Protein AF-A0A7L2SQK2-F1 (afdb_monomer_lite)

InterPro domains:
  IPR001496 SOCS box domain [PF07525] (54-95)
  IPR001496 SOCS box domain [PS50225] (53-100)
  IPR001496 SOCS box domain [SM00253] (49-98)
  IPR001496 SOCS box domain [SM00969] (55-97)
  IPR036036 SOCS box-like domain superfamily [SSF158235] (50-100)

Sequence (111 aa):
QFCEVITLSWLKHVSGKVVRIMLDYVDHVKICWKLEAVLKEQELWPDIHFILTNPRSLKHLCRLKIRACMGRLRLRCPVFMTFLPLPNCLKDYILYKEYDLYGQENFTGIY

Organism: NCBI:txid98133

pLDDT: mean 88.78, std 13.7, range [40.66, 97.81]

Secondary structure (DSSP, 8-state):
-HHHHHTSHHHHHHHHHHHHHHGGG-SS-PPPHHHHHHHHTSTTHHHHHHHHHSPPPHHHHHHHHHHHHHHHHHHH-HHHHHTS-S-HHHHHHHHTGGG-SSSGGG-----

Structure (mmCIF, N/CA/C/O backbone):
data_AF-A0A7L2SQK2-F1
#
_entry.id   AF-A0A7L2SQK2-F1
#
loop_
_atom_site.group_PDB
_atom_site.id
_atom_site.type_symbol
_atom_site.label_atom_id
_atom_site.label_alt_id
_atom_site.label_comp_id
_atom_site.label_asym_id
_atom_site.label_entity_id
_atom_site.label_seq_id
_atom_site.pdbx_PDB_ins_code
_atom_site.Cartn_x
_atom_site.Cartn_y
_atom_site.Cartn_z
_atom_site.occupancy
_atom_site.B_iso_or_equiv
_atom_site.auth_seq_id
_atom_site.auth_comp_id
_atom_site.auth_asym_id
_atom_site.auth_atom_id
_atom_site.pdbx_PDB_model_num
ATOM 1 N N . GLN A 1 1 ? -4.545 -14.046 10.758 1.00 85.69 1 GLN A N 1
ATOM 2 C CA . GLN A 1 1 ? -3.080 -13.986 10.946 1.00 85.69 1 GLN A CA 1
ATOM 3 C C . GLN A 1 1 ? -2.530 -12.578 11.206 1.00 85.69 1 GLN A C 1
ATOM 5 O O . GLN A 1 1 ? -2.229 -12.296 12.354 1.00 85.69 1 GLN A O 1
ATOM 10 N N . PHE A 1 2 ? -2.407 -11.660 10.227 1.00 91.50 2 PHE A N 1
ATOM 11 C CA . PHE A 1 2 ? -1.772 -10.342 10.487 1.00 91.50 2 PHE A CA 1
ATOM 12 C C . PHE A 1 2 ? -2.464 -9.540 11.601 1.00 91.50 2 PHE A C 1
ATOM 14 O O . PHE A 1 2 ? -1.816 -9.113 12.553 1.00 91.50 2 PHE A O 1
ATOM 21 N N . CYS A 1 3 ? -3.792 -9.390 11.511 1.00 94.25 3 CYS A N 1
ATOM 22 C CA . CYS A 1 3 ? -4.573 -8.665 12.513 1.00 94.25 3 CYS A CA 1
ATOM 23 C C . CYS A 1 3 ? -4.391 -9.242 13.924 1.00 94.25 3 CYS A C 1
ATOM 25 O O . CYS A 1 3 ? -4.315 -8.478 14.877 1.00 94.25 3 CYS A O 1
ATOM 27 N N . GLU A 1 4 ? -4.307 -10.563 14.080 1.00 94.06 4 GLU A N 1
ATOM 28 C CA . GLU A 1 4 ? -4.154 -11.189 15.400 1.00 94.06 4 GLU A CA 1
ATOM 29 C C . GLU A 1 4 ? -2.837 -10.801 16.061 1.00 94.06 4 GLU A C 1
ATOM 31 O O . GLU A 1 4 ? -2.832 -10.553 17.258 1.00 94.06 4 GLU A O 1
ATOM 36 N N . VAL A 1 5 ? -1.764 -10.691 15.276 1.00 95.12 5 VAL A N 1
ATOM 37 C CA . VAL A 1 5 ? -0.427 -10.343 15.766 1.00 95.12 5 VAL A CA 1
ATOM 38 C C . VAL A 1 5 ? -0.309 -8.847 16.044 1.00 95.12 5 VAL A C 1
ATOM 40 O O . VAL A 1 5 ? 0.062 -8.456 17.144 1.00 95.12 5 VAL A O 1
ATOM 43 N N . ILE A 1 6 ? -0.661 -7.986 15.084 1.00 95.69 6 ILE A N 1
ATOM 44 C CA . ILE A 1 6 ? -0.431 -6.536 15.219 1.00 95.69 6 ILE A CA 1
ATOM 45 C C . ILE A 1 6 ? -1.307 -5.888 16.307 1.00 95.69 6 ILE A C 1
ATOM 47 O O . ILE A 1 6 ? -1.000 -4.802 16.789 1.00 95.69 6 ILE A O 1
ATOM 51 N N . THR A 1 7 ? -2.399 -6.555 16.698 1.00 95.38 7 THR A N 1
ATOM 52 C CA . THR A 1 7 ? -3.313 -6.094 17.756 1.00 95.38 7 THR A CA 1
ATOM 53 C C . THR A 1 7 ? -2.947 -6.608 19.150 1.00 95.38 7 THR A C 1
ATOM 55 O O . THR A 1 7 ? -3.630 -6.262 20.113 1.00 95.38 7 THR A O 1
ATOM 58 N N . LEU A 1 8 ? -1.881 -7.409 19.289 1.00 95.94 8 LEU A N 1
ATOM 59 C CA . LEU A 1 8 ? -1.369 -7.812 20.601 1.00 95.94 8 LEU A CA 1
ATOM 60 C C . LEU A 1 8 ? -0.934 -6.577 21.398 1.00 95.94 8 LEU A C 1
ATOM 62 O O . LEU A 1 8 ? -0.381 -5.635 20.836 1.00 95.94 8 LEU A O 1
ATOM 66 N N . SER A 1 9 ? -1.144 -6.588 22.715 1.00 93.94 9 SER A N 1
ATOM 67 C CA . SER A 1 9 ? -0.892 -5.439 23.603 1.00 93.94 9 SER A CA 1
ATOM 68 C C . SER A 1 9 ? 0.516 -4.852 23.456 1.00 93.94 9 SER A C 1
ATOM 70 O O . SER A 1 9 ? 0.680 -3.638 23.363 1.00 93.94 9 SER A O 1
ATOM 72 N N . TRP A 1 10 ? 1.523 -5.715 23.349 1.00 94.56 10 TRP A N 1
ATOM 73 C CA . TRP A 1 10 ? 2.927 -5.336 23.193 1.00 94.56 10 TRP A CA 1
ATOM 74 C C . TRP A 1 10 ? 3.288 -4.834 21.785 1.00 94.56 10 TRP A C 1
ATOM 76 O O . TRP A 1 10 ? 4.344 -4.239 21.622 1.00 94.56 10 TRP A O 1
ATOM 86 N N . LEU A 1 11 ? 2.418 -5.002 20.782 1.00 95.81 11 LEU A N 1
ATOM 87 C CA . LEU A 1 11 ? 2.572 -4.435 19.431 1.00 95.81 11 LEU A CA 1
ATOM 88 C C . LEU A 1 11 ? 1.581 -3.304 19.134 1.00 95.81 11 LEU A C 1
ATOM 90 O O . LEU A 1 11 ? 1.756 -2.563 18.166 1.00 95.81 11 LEU 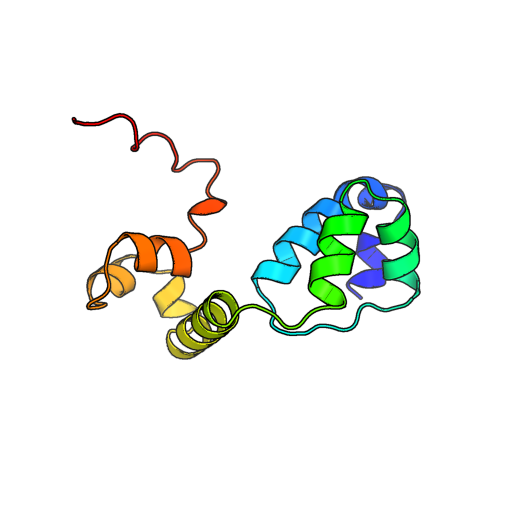A O 1
ATOM 94 N N . LYS A 1 12 ? 0.565 -3.122 19.980 1.00 93.56 12 LYS A N 1
ATOM 95 C CA . LYS A 1 12 ? -0.509 -2.145 19.780 1.00 93.56 12 LYS A CA 1
ATOM 96 C C . LYS A 1 12 ? 0.036 -0.741 19.512 1.00 93.56 12 LYS A C 1
ATOM 98 O O . LYS A 1 12 ? -0.434 -0.076 18.597 1.00 93.56 12 LYS A O 1
ATOM 103 N N . HIS A 1 13 ? 1.071 -0.334 20.244 1.00 93.31 13 HIS A N 1
ATOM 104 C CA . HIS A 1 13 ? 1.697 0.988 20.145 1.00 93.31 13 HIS A CA 1
ATOM 105 C C . HIS A 1 13 ? 2.431 1.259 18.816 1.00 93.31 13 HIS A C 1
ATOM 107 O O . HIS A 1 13 ? 2.644 2.416 18.463 1.00 93.31 13 HIS A O 1
ATOM 113 N N . VAL A 1 14 ? 2.820 0.221 18.060 1.00 95.44 14 VAL A N 1
ATOM 114 C CA . VAL A 1 14 ? 3.428 0.381 16.722 1.00 95.44 14 VAL A CA 1
ATOM 115 C C . VAL A 1 14 ? 2.427 0.188 15.587 1.00 95.44 14 VAL A C 1
ATOM 117 O O . VAL A 1 14 ? 2.744 0.489 14.434 1.00 95.44 14 VAL A O 1
ATOM 120 N N . SER A 1 15 ? 1.221 -0.296 15.893 1.00 95.94 15 SER A N 1
ATOM 121 C CA . SER A 1 15 ? 0.221 -0.686 14.896 1.00 95.94 15 SER A CA 1
ATOM 122 C C . SER A 1 15 ? -0.111 0.442 13.916 1.00 95.94 15 SER A C 1
ATOM 124 O O . SER A 1 15 ? -0.127 0.201 12.709 1.00 95.94 15 SER A O 1
ATOM 126 N N . GLY A 1 16 ? -0.274 1.678 14.404 1.00 96.56 16 GLY A N 1
ATOM 127 C CA . GLY A 1 16 ? -0.543 2.844 13.561 1.00 96.56 16 GLY A CA 1
ATOM 128 C C . GLY A 1 16 ? 0.562 3.083 12.531 1.00 96.56 16 GLY A C 1
ATOM 129 O O . GLY A 1 16 ? 0.290 3.151 11.333 1.00 96.56 16 GLY A O 1
ATOM 130 N N . LYS A 1 17 ? 1.825 3.128 12.975 1.00 95.44 17 LYS A N 1
ATOM 131 C CA . LYS A 1 17 ? 2.985 3.356 12.093 1.00 95.44 17 LYS A CA 1
ATOM 132 C C . LYS A 1 17 ? 3.136 2.239 11.061 1.00 95.44 17 LYS A C 1
ATOM 134 O O . LYS A 1 17 ? 3.297 2.514 9.875 1.00 95.44 17 LYS A O 1
ATOM 139 N N . VAL A 1 18 ? 3.032 0.982 11.496 1.00 95.31 18 VAL A N 1
ATOM 140 C CA . VAL A 1 18 ? 3.158 -0.184 10.608 1.00 95.31 18 VAL A CA 1
ATOM 141 C C . VAL A 1 18 ? 2.064 -0.180 9.543 1.00 95.31 18 VAL A C 1
ATOM 143 O O . VAL A 1 18 ? 2.368 -0.309 8.359 1.00 95.31 18 VAL A O 1
ATOM 146 N N . VAL A 1 19 ? 0.800 0.007 9.936 1.00 96.06 19 VAL A N 1
ATOM 147 C CA . VAL A 1 19 ? -0.320 0.024 8.986 1.00 96.06 19 VAL A CA 1
ATOM 148 C C . VAL A 1 19 ? -0.205 1.205 8.029 1.00 96.06 19 VAL A C 1
ATOM 150 O O . VAL A 1 19 ? -0.383 1.020 6.827 1.00 96.06 19 VAL A O 1
ATOM 153 N N . ARG A 1 20 ? 0.157 2.397 8.517 1.00 95.38 20 ARG A N 1
ATOM 154 C CA . ARG A 1 20 ? 0.354 3.576 7.666 1.00 95.38 20 ARG A CA 1
ATOM 155 C C . ARG A 1 20 ? 1.381 3.324 6.563 1.00 95.38 20 ARG A C 1
ATOM 157 O O . ARG A 1 20 ? 1.122 3.708 5.425 1.00 95.38 20 ARG A O 1
ATOM 164 N N . ILE A 1 21 ? 2.498 2.670 6.885 1.00 93.62 21 ILE A N 1
ATOM 165 C CA . ILE A 1 21 ? 3.527 2.292 5.907 1.00 93.62 21 ILE A CA 1
ATOM 166 C C . ILE A 1 21 ? 2.994 1.211 4.963 1.00 93.62 21 ILE A C 1
ATOM 168 O O . ILE A 1 21 ? 3.150 1.325 3.751 1.00 93.62 21 ILE A O 1
ATOM 172 N N . MET A 1 22 ? 2.331 0.172 5.485 1.00 93.88 22 MET A N 1
ATOM 173 C CA . MET A 1 22 ? 1.764 -0.903 4.660 1.00 93.88 22 MET A CA 1
ATOM 174 C C . MET A 1 22 ? 0.779 -0.382 3.610 1.00 93.88 22 MET A C 1
ATOM 176 O O . MET A 1 22 ? 0.771 -0.890 2.488 1.00 93.88 22 MET A O 1
ATOM 180 N N . LEU A 1 23 ? -0.003 0.649 3.944 1.00 95.25 23 LEU A N 1
ATOM 181 C CA . LEU A 1 23 ? -0.935 1.296 3.020 1.00 95.25 23 LEU A CA 1
ATOM 182 C C . LEU A 1 23 ? -0.250 1.914 1.791 1.00 95.25 23 LEU A C 1
ATOM 184 O O . LEU A 1 23 ? -0.879 2.035 0.742 1.00 95.25 23 LEU A O 1
ATOM 188 N N . ASP A 1 24 ? 1.045 2.230 1.857 1.00 93.75 24 ASP A N 1
ATOM 189 C CA . ASP A 1 24 ? 1.779 2.725 0.692 1.00 93.75 24 ASP A CA 1
ATOM 190 C C . ASP A 1 24 ? 2.168 1.612 -0.296 1.00 93.75 24 ASP A C 1
ATOM 192 O O . ASP A 1 24 ? 2.574 1.911 -1.420 1.00 93.75 24 ASP A O 1
ATOM 196 N N . TYR A 1 25 ? 2.014 0.337 0.071 1.00 93.44 25 TYR A N 1
ATOM 197 C CA . TYR A 1 25 ? 2.355 -0.826 -0.764 1.00 93.44 25 TYR A CA 1
ATOM 198 C C . TYR A 1 25 ? 1.137 -1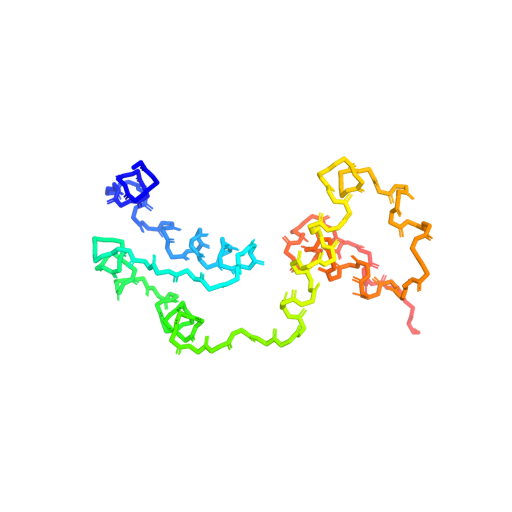.565 -1.326 1.00 93.44 25 TYR A C 1
ATOM 200 O O . TYR A 1 25 ? 1.296 -2.556 -2.041 1.00 93.44 25 TYR A O 1
ATOM 208 N N . VAL A 1 26 ? -0.068 -1.098 -1.013 1.00 93.38 26 VAL A N 1
ATOM 209 C CA . VAL A 1 26 ? -1.334 -1.706 -1.430 1.00 93.38 26 VAL A CA 1
ATOM 210 C C . VAL A 1 26 ? -2.222 -0.664 -2.096 1.00 93.38 26 VAL A C 1
ATOM 212 O O . VAL A 1 26 ? -2.021 0.537 -1.921 1.00 93.38 26 VAL A O 1
ATOM 215 N N . ASP A 1 27 ? -3.171 -1.125 -2.905 1.00 90.81 27 ASP A N 1
ATOM 216 C CA . ASP A 1 27 ? -4.155 -0.258 -3.552 1.00 90.81 27 ASP A CA 1
ATOM 217 C C . ASP A 1 27 ? -5.265 0.126 -2.554 1.00 90.81 27 ASP A C 1
ATOM 219 O O . ASP A 1 27 ? -5.020 0.883 -1.614 1.00 90.81 27 ASP A O 1
ATOM 223 N N . HIS A 1 28 ? -6.465 -0.434 -2.704 1.00 90.06 28 HIS A N 1
ATOM 224 C CA . HIS A 1 28 ? -7.555 -0.279 -1.757 1.00 90.06 28 HIS A CA 1
ATOM 225 C C . HIS A 1 28 ? -7.667 -1.537 -0.894 1.00 90.06 28 HIS A C 1
ATOM 227 O O . HIS A 1 28 ? -7.726 -2.657 -1.405 1.00 90.06 28 HIS A O 1
ATOM 233 N N . VAL A 1 29 ? -7.700 -1.358 0.427 1.00 90.75 29 VAL A N 1
ATOM 234 C CA . VAL A 1 29 ? -7.793 -2.458 1.392 1.00 90.75 29 VAL A CA 1
ATOM 235 C C . VAL A 1 29 ? -8.889 -2.157 2.397 1.00 90.75 29 VAL A C 1
ATOM 237 O O . VAL A 1 29 ? -8.961 -1.062 2.946 1.00 90.75 29 VAL A O 1
ATOM 240 N N . LYS A 1 30 ? -9.712 -3.167 2.681 1.00 90.19 30 LYS A N 1
ATOM 241 C CA . LYS A 1 30 ? -10.651 -3.135 3.801 1.00 90.19 30 LYS A CA 1
ATOM 242 C C . LYS A 1 30 ? -9.959 -3.676 5.044 1.00 90.19 30 LYS A C 1
ATOM 244 O O . LYS A 1 30 ? -9.452 -4.798 5.037 1.00 90.19 30 LYS A O 1
ATOM 249 N N . ILE A 1 31 ? -9.940 -2.880 6.104 1.00 93.38 31 ILE A N 1
ATOM 250 C CA . ILE A 1 31 ? -9.442 -3.306 7.410 1.00 93.38 31 ILE A CA 1
ATOM 251 C C . ILE A 1 31 ? -10.579 -4.001 8.168 1.00 93.38 31 ILE A C 1
ATOM 253 O O . ILE A 1 31 ? -11.738 -3.611 8.058 1.00 93.38 31 ILE A O 1
ATOM 257 N N . CYS A 1 32 ? -10.269 -5.064 8.912 1.00 95.12 32 CYS A N 1
ATOM 258 C CA . CYS A 1 32 ? -11.264 -5.716 9.758 1.00 95.12 32 CYS A CA 1
ATOM 259 C C . CYS A 1 32 ? -11.541 -4.894 11.025 1.00 95.12 32 CYS A C 1
ATOM 261 O O . CYS A 1 32 ? -10.658 -4.207 11.540 1.00 95.12 32 CYS A O 1
ATOM 263 N N . TRP A 1 33 ? -12.742 -5.043 11.584 1.00 94.75 33 TRP A N 1
ATOM 264 C CA . TRP A 1 33 ? -13.205 -4.273 12.745 1.00 94.75 33 TRP A CA 1
ATOM 265 C C . TRP A 1 33 ? -12.241 -4.315 13.946 1.00 94.75 33 TRP A C 1
ATOM 267 O O . TRP A 1 33 ? -12.062 -3.314 14.634 1.00 94.75 33 TRP A O 1
ATOM 277 N N . LYS A 1 34 ? -11.577 -5.458 14.184 1.00 95.38 34 LYS A N 1
ATOM 278 C CA . LYS A 1 34 ? -10.632 -5.633 15.297 1.00 95.38 34 LYS A CA 1
ATOM 279 C C . LYS A 1 34 ? -9.402 -4.738 15.144 1.00 95.38 34 LYS A C 1
ATOM 281 O O . LYS A 1 34 ? -8.967 -4.117 16.109 1.00 95.38 34 LYS A O 1
ATOM 286 N N . LEU A 1 35 ? -8.834 -4.680 13.939 1.00 96.06 35 LEU A N 1
ATOM 287 C CA . LEU A 1 35 ? -7.695 -3.809 13.656 1.00 96.06 35 LEU A CA 1
ATOM 288 C C . LEU A 1 35 ? -8.136 -2.344 13.613 1.00 96.06 35 LEU A C 1
ATOM 290 O O . LEU A 1 35 ? -7.435 -1.490 14.139 1.00 96.06 35 LEU A O 1
ATOM 294 N N . GLU A 1 36 ? -9.316 -2.056 13.067 1.00 96.38 36 GLU A N 1
ATOM 295 C CA . GLU A 1 36 ? -9.878 -0.704 13.065 1.00 96.38 36 GLU A CA 1
ATOM 296 C C . GLU A 1 36 ? -10.041 -0.140 14.485 1.00 96.38 36 GLU A C 1
ATOM 298 O O . GLU A 1 36 ? -9.647 0.995 14.740 1.00 96.38 36 GLU A O 1
ATOM 303 N N . ALA A 1 37 ? -10.548 -0.942 15.428 1.00 96.25 37 ALA A N 1
ATOM 304 C CA . ALA A 1 37 ? -10.687 -0.545 16.829 1.00 96.25 37 ALA A CA 1
ATOM 305 C C . ALA A 1 37 ? -9.339 -0.157 17.455 1.00 96.25 37 ALA A C 1
ATOM 307 O O . ALA A 1 37 ? -9.236 0.875 18.109 1.00 96.25 37 ALA A O 1
ATOM 308 N N . VAL A 1 38 ? -8.289 -0.943 17.196 1.00 96.94 38 VAL A N 1
ATOM 309 C CA . VAL A 1 38 ? -6.933 -0.632 17.668 1.00 96.94 38 VAL A CA 1
ATOM 310 C C . VAL A 1 38 ? -6.379 0.630 17.010 1.00 96.94 38 VAL A C 1
ATOM 312 O O . VAL A 1 38 ? -5.748 1.440 17.686 1.00 96.94 38 VAL A O 1
ATOM 315 N N . LEU A 1 39 ? -6.613 0.805 15.708 1.00 97.19 39 LEU A N 1
ATOM 316 C CA . LEU A 1 39 ? -6.110 1.948 14.954 1.00 97.19 39 LEU A CA 1
ATOM 317 C C . LEU A 1 39 ? -6.772 3.260 15.370 1.00 97.19 39 LEU A C 1
ATOM 319 O O . LEU A 1 39 ? -6.071 4.260 15.391 1.00 97.19 39 LEU A O 1
ATOM 323 N N . LYS A 1 40 ? -8.053 3.256 15.762 1.00 97.06 40 LYS A N 1
ATOM 324 C CA . LYS A 1 40 ? -8.766 4.437 16.290 1.00 97.06 40 LYS A CA 1
ATOM 325 C C . LYS A 1 40 ? -8.121 5.045 17.534 1.00 97.06 40 LYS A C 1
ATOM 327 O O . LYS A 1 40 ? -8.292 6.232 17.783 1.00 97.06 40 LYS A O 1
ATOM 332 N N . GLU A 1 41 ? -7.382 4.248 18.299 1.00 96.06 41 GLU A N 1
ATOM 333 C CA . GLU A 1 41 ? -6.645 4.711 19.479 1.00 96.06 41 GLU A CA 1
ATOM 334 C C . GLU A 1 41 ? -5.248 5.264 19.143 1.00 96.06 41 GLU A C 1
ATOM 336 O O . GLU A 1 41 ? -4.544 5.740 20.029 1.00 96.06 41 GLU A O 1
ATOM 341 N N . GLN A 1 42 ? -4.802 5.159 17.888 1.00 96.50 42 GLN A N 1
ATOM 342 C CA . GLN A 1 42 ? -3.478 5.612 17.465 1.00 96.50 42 GLN A CA 1
ATOM 343 C C . GLN A 1 42 ? -3.518 7.072 17.012 1.00 96.50 42 GLN A C 1
ATOM 345 O O . GLN A 1 42 ? -4.453 7.498 16.340 1.00 96.50 42 GLN A O 1
ATOM 350 N N . GLU A 1 43 ? -2.437 7.808 17.268 1.00 96.38 43 GLU A N 1
ATOM 351 C CA . GLU A 1 43 ? -2.271 9.198 16.813 1.00 96.38 43 GLU A CA 1
ATOM 352 C C . GLU A 1 43 ? -2.423 9.344 15.287 1.00 96.38 43 GLU A C 1
ATOM 354 O O . GLU A 1 43 ? -3.035 10.288 14.803 1.00 96.38 43 GLU A O 1
ATOM 359 N N . LEU A 1 44 ? -1.941 8.357 14.523 1.00 97.12 44 LEU A N 1
ATOM 360 C CA . LEU A 1 44 ? -2.006 8.335 13.055 1.00 97.12 44 LEU A CA 1
ATOM 361 C C . LEU A 1 44 ? -3.386 7.949 12.493 1.00 97.12 44 LEU A C 1
ATOM 363 O O . LEU A 1 44 ? -3.528 7.798 11.277 1.00 97.12 44 LEU A O 1
ATOM 367 N N . TRP A 1 45 ? -4.400 7.744 13.341 1.00 97.31 45 TRP A N 1
ATOM 368 C CA . TRP A 1 45 ? -5.738 7.362 12.890 1.00 97.31 45 TRP A CA 1
ATOM 369 C C . TRP A 1 45 ? -6.323 8.297 11.825 1.00 97.31 45 TRP A C 1
ATOM 371 O O . TRP A 1 45 ? -6.811 7.763 10.828 1.00 97.31 45 TRP A O 1
ATOM 381 N N . PRO A 1 46 ? -6.275 9.641 11.955 1.00 97.81 46 PRO A N 1
ATOM 382 C CA . PRO A 1 46 ? -6.873 10.531 10.960 1.00 97.81 46 PRO A CA 1
ATOM 383 C C . PRO A 1 46 ? -6.289 10.320 9.558 1.00 97.81 46 PRO A C 1
ATOM 385 O O . PRO A 1 46 ? -7.041 10.203 8.589 1.00 97.81 46 PRO A O 1
ATOM 388 N N . ASP A 1 47 ? -4.967 10.165 9.460 1.00 96.69 47 ASP A N 1
ATOM 389 C CA . ASP A 1 47 ? -4.268 9.919 8.195 1.00 96.69 47 ASP A CA 1
ATOM 390 C C . ASP A 1 47 ? -4.624 8.552 7.604 1.00 96.69 47 ASP A C 1
ATOM 392 O O . ASP A 1 47 ? -4.895 8.421 6.409 1.00 96.69 47 ASP A O 1
ATOM 396 N N . ILE A 1 48 ? -4.640 7.513 8.442 1.00 97.06 48 ILE A N 1
ATOM 397 C CA . ILE A 1 48 ? -5.000 6.154 8.026 1.00 97.06 48 ILE A CA 1
ATOM 398 C C . ILE A 1 48 ? -6.451 6.122 7.544 1.00 97.06 48 ILE A C 1
ATOM 400 O O . ILE A 1 48 ? -6.734 5.612 6.461 1.00 97.06 48 ILE A O 1
ATOM 404 N N . HIS A 1 49 ? -7.368 6.697 8.317 1.00 96.88 49 HIS A N 1
ATOM 405 C CA . HIS A 1 49 ? -8.783 6.764 7.989 1.00 96.88 49 HIS A CA 1
ATOM 406 C C . HIS A 1 49 ? -9.022 7.527 6.684 1.00 96.88 49 HIS A C 1
ATOM 408 O O . HIS A 1 49 ? -9.797 7.069 5.842 1.00 96.88 49 HIS A O 1
ATOM 414 N N . PHE A 1 50 ? -8.314 8.639 6.466 1.00 96.00 50 PHE A N 1
ATOM 415 C CA . PHE A 1 50 ? -8.366 9.377 5.206 1.00 96.00 50 PHE A CA 1
ATOM 416 C C . PHE A 1 50 ? -7.974 8.489 4.017 1.00 96.00 50 PHE A C 1
ATOM 418 O O . PHE A 1 50 ? -8.701 8.436 3.027 1.00 96.00 50 PHE A O 1
ATOM 425 N N . ILE A 1 51 ? -6.877 7.732 4.126 1.00 96.00 51 ILE A N 1
ATOM 426 C CA . ILE A 1 51 ? -6.426 6.813 3.069 1.00 96.00 51 ILE A CA 1
ATOM 427 C C . ILE A 1 51 ? -7.438 5.686 2.811 1.00 96.00 51 ILE A C 1
ATOM 429 O O . ILE A 1 51 ? -7.616 5.286 1.665 1.00 96.00 51 ILE A O 1
ATOM 433 N N . LEU A 1 52 ? -8.083 5.162 3.855 1.00 95.56 52 LEU A N 1
ATOM 434 C CA . LEU A 1 52 ? -9.029 4.046 3.739 1.00 95.56 52 LEU A CA 1
ATOM 435 C C . LEU A 1 52 ? -10.377 4.455 3.141 1.00 95.56 52 LEU A C 1
ATOM 437 O O . LEU A 1 52 ? -11.017 3.648 2.469 1.00 95.56 52 LEU A O 1
ATOM 441 N N . THR A 1 53 ? -10.817 5.685 3.401 1.00 95.44 53 THR A N 1
ATOM 442 C CA . THR A 1 53 ? -12.136 6.187 2.981 1.00 95.44 53 THR A CA 1
ATOM 443 C C . THR A 1 53 ? -12.122 6.886 1.628 1.00 95.44 53 THR A C 1
ATOM 445 O O . THR A 1 53 ? -13.173 7.013 1.003 1.00 95.44 53 THR A O 1
ATOM 448 N N . ASN A 1 54 ? -10.949 7.303 1.150 1.00 94.62 54 ASN A N 1
ATOM 449 C CA . ASN A 1 54 ? -10.804 8.010 -0.115 1.00 94.62 54 ASN A CA 1
ATOM 450 C C . ASN A 1 54 ? -10.132 7.133 -1.178 1.00 94.62 54 ASN A C 1
ATOM 452 O O . ASN A 1 54 ? -9.286 6.292 -0.860 1.00 94.62 54 ASN A O 1
ATOM 456 N N . PRO A 1 55 ? -10.454 7.341 -2.466 1.00 93.44 55 PRO A N 1
ATOM 457 C CA . PRO A 1 55 ? -9.698 6.721 -3.541 1.00 93.44 55 PRO A CA 1
ATOM 458 C C . PRO A 1 55 ? -8.233 7.169 -3.490 1.00 93.44 55 PRO A C 1
ATOM 460 O O . PRO A 1 55 ? -7.914 8.330 -3.220 1.00 93.44 55 PRO A O 1
ATOM 463 N N 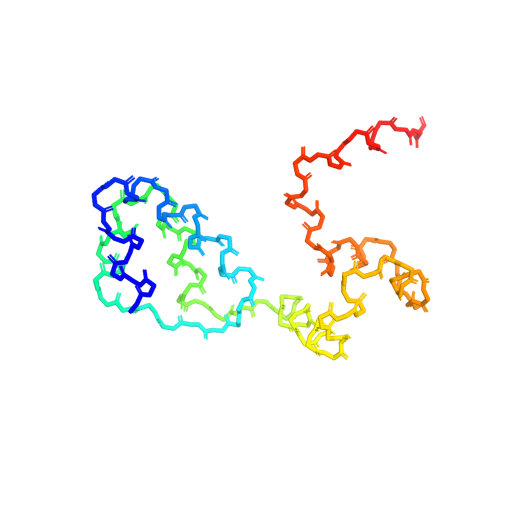. ARG A 1 56 ? -7.320 6.239 -3.777 1.00 95.06 56 ARG A N 1
ATOM 464 C CA . ARG A 1 56 ? -5.892 6.551 -3.871 1.00 95.06 56 ARG A CA 1
ATOM 465 C C . ARG A 1 56 ? -5.624 7.437 -5.085 1.00 95.06 56 ARG A C 1
ATOM 467 O O . ARG A 1 56 ? -6.268 7.311 -6.124 1.00 95.06 56 ARG A O 1
ATOM 474 N N . SER A 1 57 ? -4.631 8.315 -4.966 1.00 95.19 57 SER A N 1
ATOM 475 C CA . SER A 1 57 ? -4.223 9.170 -6.081 1.00 95.19 57 SER A CA 1
ATOM 476 C C . SER A 1 57 ? -3.702 8.335 -7.252 1.00 95.19 57 SER A C 1
ATOM 478 O O . SER A 1 57 ? -3.057 7.301 -7.060 1.00 95.19 57 SER A O 1
ATOM 480 N N . LEU A 1 58 ? -3.898 8.825 -8.478 1.00 96.62 58 LEU A N 1
ATOM 481 C CA . LEU A 1 58 ? -3.380 8.160 -9.675 1.00 96.62 58 LEU A CA 1
ATOM 482 C C . LEU A 1 58 ? -1.859 7.947 -9.598 1.00 96.62 58 LEU A C 1
ATOM 484 O O . LEU A 1 58 ? -1.364 6.902 -10.002 1.00 96.62 58 LEU A O 1
ATOM 488 N N . LYS A 1 59 ? -1.122 8.897 -9.004 1.00 95.88 59 LYS A N 1
ATOM 489 C CA . LYS A 1 59 ? 0.326 8.783 -8.764 1.00 95.88 59 LYS A CA 1
ATOM 490 C C . LYS A 1 59 ? 0.673 7.507 -7.979 1.00 95.88 59 LYS A C 1
ATOM 492 O O . LYS A 1 59 ? 1.573 6.770 -8.382 1.00 95.88 59 LYS A O 1
ATOM 497 N N . HIS A 1 60 ? -0.070 7.222 -6.906 1.00 96.38 60 HIS A N 1
ATOM 498 C CA . HIS A 1 60 ? 0.092 6.010 -6.095 1.00 96.38 60 HIS A CA 1
ATOM 499 C C . HIS A 1 60 ? -0.278 4.747 -6.875 1.00 96.38 60 HIS A C 1
ATOM 501 O O . HIS A 1 60 ? 0.502 3.798 -6.916 1.00 96.38 60 HIS A O 1
ATOM 507 N N . LEU A 1 61 ? -1.425 4.747 -7.557 1.00 97.19 61 LEU A N 1
ATOM 508 C CA . LEU A 1 61 ? -1.877 3.604 -8.359 1.00 97.19 61 LEU A CA 1
ATOM 509 C C . LEU A 1 61 ? -0.873 3.246 -9.464 1.00 97.19 61 LEU A C 1
ATOM 511 O O . LEU A 1 61 ? -0.516 2.079 -9.645 1.00 97.19 61 LEU A O 1
ATOM 515 N N . CYS A 1 62 ? -0.344 4.259 -10.155 1.00 96.25 62 CYS A N 1
ATOM 516 C CA . CYS A 1 62 ? 0.705 4.098 -11.155 1.00 96.25 62 CYS A CA 1
ATOM 517 C C . CYS A 1 62 ? 1.972 3.482 -10.554 1.00 96.25 62 CYS A C 1
ATOM 519 O O . CYS A 1 62 ? 2.526 2.553 -11.139 1.00 96.25 62 CYS A O 1
ATOM 521 N N . ARG A 1 63 ? 2.410 3.931 -9.368 1.00 96.25 63 ARG A N 1
ATOM 522 C CA . ARG A 1 63 ? 3.562 3.341 -8.661 1.00 96.25 63 ARG A CA 1
ATOM 523 C C . ARG A 1 63 ? 3.371 1.845 -8.442 1.00 96.25 63 ARG A C 1
ATOM 525 O O . ARG A 1 63 ? 4.265 1.065 -8.771 1.00 96.25 63 ARG A O 1
ATOM 532 N N . LEU A 1 64 ? 2.211 1.438 -7.924 1.00 96.69 64 LEU A N 1
ATOM 533 C CA . LEU A 1 64 ? 1.903 0.028 -7.679 1.00 96.69 64 LEU A CA 1
ATOM 534 C C . LEU A 1 64 ? 1.915 -0.780 -8.977 1.00 96.69 64 LEU A C 1
ATOM 536 O O . LEU A 1 64 ? 2.534 -1.844 -9.031 1.00 96.69 64 LEU A O 1
ATOM 540 N N . LYS A 1 65 ? 1.291 -0.258 -10.040 1.00 95.94 65 LYS A N 1
ATOM 541 C CA . LYS A 1 65 ? 1.238 -0.931 -11.341 1.00 95.94 65 LYS A CA 1
ATOM 542 C C . LYS A 1 65 ? 2.627 -1.102 -11.953 1.00 95.94 65 LYS A C 1
ATOM 544 O O . LYS A 1 65 ? 2.957 -2.199 -12.395 1.00 95.94 65 LYS A O 1
ATOM 549 N N . ILE A 1 66 ? 3.458 -0.060 -11.927 1.00 94.06 66 ILE A N 1
ATOM 550 C CA . ILE A 1 66 ? 4.842 -0.115 -12.417 1.00 94.06 66 ILE A CA 1
ATOM 551 C C . ILE A 1 66 ? 5.633 -1.168 -11.639 1.00 94.06 66 ILE A C 1
ATOM 553 O O . ILE A 1 66 ? 6.273 -2.031 -12.239 1.00 94.06 66 ILE A O 1
ATOM 557 N N . ARG A 1 67 ? 5.545 -1.157 -10.306 1.00 94.44 67 ARG A N 1
ATOM 558 C CA . ARG A 1 67 ? 6.235 -2.138 -9.458 1.00 94.44 67 ARG A CA 1
ATOM 559 C C . ARG A 1 67 ? 5.782 -3.569 -9.722 1.00 94.44 67 ARG A C 1
ATOM 561 O O . ARG A 1 67 ? 6.621 -4.46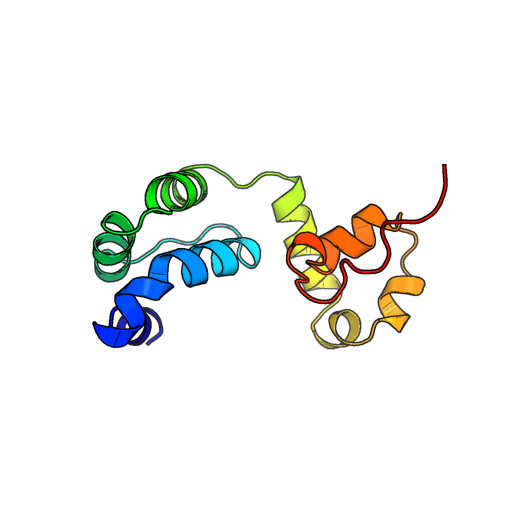8 -9.757 1.00 94.44 67 ARG A O 1
ATOM 568 N N . ALA A 1 68 ? 4.488 -3.785 -9.947 1.00 94.31 68 ALA A N 1
ATOM 569 C CA . ALA A 1 68 ? 3.963 -5.091 -10.329 1.00 94.31 68 ALA A CA 1
ATOM 570 C C . ALA A 1 68 ? 4.553 -5.566 -11.670 1.00 94.31 68 ALA A C 1
ATOM 572 O O . ALA A 1 68 ? 4.999 -6.706 -11.760 1.00 94.31 68 ALA A O 1
ATOM 573 N N . CYS A 1 69 ? 4.640 -4.684 -12.674 1.00 92.25 69 CYS A N 1
ATOM 574 C CA . CYS A 1 69 ? 5.240 -4.996 -13.977 1.00 92.25 69 CYS A CA 1
ATOM 575 C C . CYS A 1 69 ? 6.755 -5.254 -13.905 1.00 92.25 69 CYS A C 1
ATOM 577 O O . CYS A 1 69 ? 7.282 -6.071 -14.656 1.00 92.25 69 CYS A O 1
ATOM 579 N N . MET A 1 70 ? 7.475 -4.569 -13.011 1.00 90.94 70 MET A N 1
ATOM 580 C CA . MET A 1 70 ? 8.908 -4.807 -12.798 1.00 90.94 70 MET A CA 1
ATOM 581 C C . MET A 1 70 ? 9.176 -6.144 -12.096 1.00 90.94 70 MET A C 1
ATOM 583 O O . MET A 1 70 ? 10.177 -6.804 -12.380 1.00 90.94 70 MET A O 1
ATOM 587 N N . GLY A 1 71 ? 8.295 -6.545 -11.179 1.00 90.94 71 GLY A N 1
ATOM 588 C CA . GLY A 1 71 ? 8.461 -7.749 -10.375 1.00 90.94 71 GLY A CA 1
ATOM 589 C C . GLY A 1 71 ? 9.565 -7.631 -9.315 1.00 90.94 71 GLY A C 1
ATOM 590 O O . GLY A 1 71 ? 10.376 -6.703 -9.289 1.00 90.94 71 GLY A O 1
ATOM 591 N N . ARG A 1 72 ? 9.606 -8.605 -8.397 1.00 88.38 72 ARG A N 1
ATOM 592 C CA . ARG A 1 72 ? 10.478 -8.556 -7.207 1.00 88.38 72 ARG A CA 1
ATOM 593 C C . ARG A 1 72 ? 11.972 -8.542 -7.539 1.00 88.38 72 ARG A C 1
ATOM 595 O O . ARG A 1 72 ? 12.725 -7.848 -6.866 1.00 88.38 72 ARG A O 1
ATOM 602 N N . LEU A 1 73 ? 12.397 -9.298 -8.553 1.00 85.12 73 LEU A N 1
ATOM 603 C CA . LEU A 1 73 ? 13.814 -9.425 -8.914 1.00 85.12 73 LEU A CA 1
ATOM 604 C C . LEU A 1 73 ? 14.391 -8.097 -9.416 1.00 85.12 73 LEU A C 1
ATOM 606 O O . LEU A 1 73 ? 15.419 -7.647 -8.917 1.00 85.12 73 LEU A O 1
ATOM 610 N N . ARG A 1 74 ? 13.691 -7.426 -10.340 1.00 87.56 74 ARG A N 1
ATOM 611 C CA . ARG A 1 74 ? 14.148 -6.143 -10.896 1.00 87.56 74 ARG A CA 1
ATOM 612 C C . ARG A 1 74 ? 14.087 -5.015 -9.874 1.00 87.56 74 ARG A C 1
ATOM 614 O O . ARG A 1 74 ? 14.940 -4.142 -9.892 1.00 87.56 74 ARG A O 1
ATOM 621 N N . LEU A 1 75 ? 13.118 -5.045 -8.958 1.00 89.00 75 LEU A N 1
ATOM 622 C CA . LEU A 1 75 ? 13.032 -4.059 -7.877 1.00 89.00 75 LEU A CA 1
ATOM 623 C C . LEU A 1 75 ? 14.146 -4.2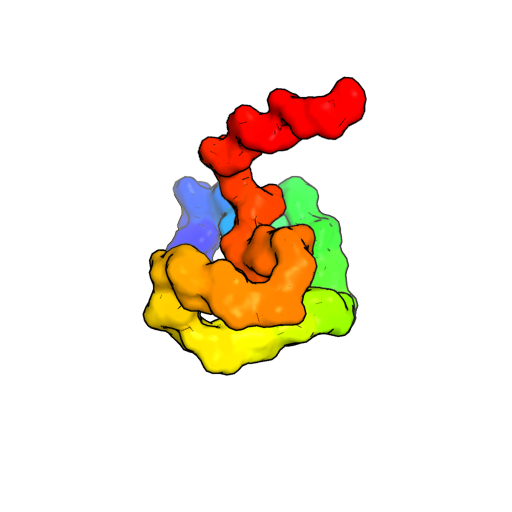06 -6.831 1.00 89.00 75 LEU A C 1
ATOM 625 O O . LEU A 1 75 ? 14.481 -3.225 -6.177 1.00 89.00 75 LEU A O 1
ATOM 629 N N . ARG A 1 76 ? 14.706 -5.409 -6.652 1.00 85.81 76 ARG A N 1
ATOM 630 C CA . ARG A 1 76 ? 15.792 -5.667 -5.690 1.00 85.81 76 ARG A CA 1
ATOM 631 C C . ARG A 1 76 ? 17.184 -5.372 -6.236 1.00 85.81 76 ARG A C 1
ATOM 633 O O . ARG A 1 76 ? 18.094 -5.170 -5.445 1.00 85.81 76 ARG A O 1
ATOM 640 N N . CYS A 1 77 ? 17.365 -5.385 -7.553 1.00 87.00 77 CYS A N 1
ATOM 641 C CA . CYS A 1 77 ? 18.655 -5.136 -8.183 1.00 87.00 77 CYS A CA 1
ATOM 642 C C . CYS A 1 77 ? 18.674 -3.705 -8.765 1.00 87.00 77 CYS A C 1
ATOM 644 O O . CYS A 1 77 ? 18.020 -3.458 -9.782 1.00 87.00 77 CYS A O 1
ATOM 646 N N . PRO A 1 78 ? 19.419 -2.758 -8.152 1.00 82.88 78 PRO A N 1
ATOM 647 C CA . PRO A 1 78 ? 19.402 -1.340 -8.534 1.00 82.88 78 PRO A CA 1
ATOM 648 C C . PRO A 1 78 ? 19.782 -1.084 -9.993 1.00 82.88 78 PRO A C 1
ATOM 650 O O . PRO A 1 78 ? 19.307 -0.124 -10.597 1.00 82.88 78 PRO A O 1
ATOM 653 N N . VAL A 1 79 ? 20.590 -1.973 -10.576 1.00 87.88 79 VAL A N 1
ATOM 654 C CA . VAL A 1 79 ? 21.026 -1.897 -11.974 1.00 87.88 79 VAL A CA 1
ATOM 655 C C . VAL A 1 79 ? 19.827 -1.902 -12.931 1.00 87.88 79 VAL A C 1
ATOM 657 O O . VAL A 1 79 ? 19.831 -1.176 -13.913 1.00 87.88 79 VAL A O 1
ATOM 660 N N . PHE A 1 80 ? 18.729 -2.609 -12.635 1.00 87.81 80 PHE A N 1
ATOM 661 C CA . PHE A 1 80 ? 17.547 -2.550 -13.510 1.00 87.81 80 PHE A CA 1
ATOM 662 C C . PHE A 1 80 ? 16.856 -1.185 -13.513 1.00 87.81 80 PHE A C 1
ATOM 664 O O . PHE A 1 80 ? 16.215 -0.825 -14.499 1.00 87.81 80 PHE A O 1
ATOM 671 N N . MET A 1 81 ? 16.982 -0.416 -12.429 1.00 88.50 81 MET A N 1
ATOM 672 C CA . MET A 1 81 ? 16.404 0.921 -12.345 1.00 88.50 81 MET A CA 1
ATOM 673 C C . MET A 1 81 ? 17.194 1.932 -13.188 1.00 88.50 81 MET A C 1
ATOM 675 O O . MET A 1 81 ? 16.614 2.909 -13.661 1.00 88.50 81 MET A O 1
ATOM 679 N N . THR A 1 82 ? 18.491 1.710 -13.436 1.00 86.50 82 THR A N 1
ATOM 680 C CA . THR A 1 82 ? 19.292 2.612 -14.281 1.00 86.50 82 THR A CA 1
ATOM 681 C C . THR A 1 82 ? 18.857 2.544 -15.745 1.00 86.50 82 THR A C 1
ATOM 683 O O . THR A 1 82 ? 18.791 3.588 -16.389 1.00 86.50 82 THR A O 1
ATOM 686 N N . PHE A 1 83 ? 18.442 1.365 -16.225 1.00 87.44 83 PHE A N 1
ATOM 687 C CA . PHE A 1 83 ? 17.966 1.151 -17.598 1.00 87.44 83 PHE A CA 1
ATOM 688 C C . PHE A 1 83 ? 16.564 1.701 -17.887 1.00 87.44 83 PHE A C 1
ATOM 690 O O . PHE A 1 83 ? 16.169 1.784 -19.048 1.00 87.44 83 PHE A O 1
ATOM 697 N N . LEU A 1 84 ? 15.786 2.064 -16.862 1.00 86.12 84 LEU A N 1
ATOM 698 C CA . LEU A 1 84 ? 14.479 2.677 -17.082 1.00 86.12 84 LEU A CA 1
ATOM 699 C C . LEU A 1 84 ? 14.658 4.113 -17.605 1.00 86.12 84 LEU A C 1
ATOM 701 O O . LEU A 1 84 ? 15.341 4.905 -16.941 1.00 86.12 84 LEU A O 1
ATOM 705 N N . PRO A 1 85 ? 14.017 4.487 -18.731 1.00 90.62 85 PRO A N 1
ATOM 706 C CA . PRO A 1 85 ? 14.060 5.840 -19.285 1.00 90.62 85 PRO A CA 1
ATOM 707 C C . PRO A 1 85 ? 13.133 6.775 -18.489 1.00 90.62 85 PRO A C 1
ATOM 709 O O . PRO A 1 85 ? 12.196 7.365 -19.018 1.00 90.62 85 PRO A O 1
ATOM 712 N N . LEU A 1 86 ? 13.355 6.853 -17.177 1.00 90.31 86 LEU A N 1
ATOM 713 C CA . LEU A 1 86 ? 12.591 7.661 -16.233 1.00 90.31 86 LEU A CA 1
ATOM 714 C C . LEU A 1 86 ? 13.512 8.684 -15.545 1.00 90.31 86 LEU A C 1
ATOM 716 O O . LEU A 1 86 ? 14.665 8.359 -15.248 1.00 90.31 86 LEU A O 1
ATOM 720 N N . PRO A 1 87 ? 13.010 9.888 -15.227 1.00 93.44 87 PRO A N 1
ATOM 721 C CA . PRO A 1 87 ? 13.685 10.833 -14.343 1.00 93.44 87 PRO A CA 1
ATOM 722 C C . PRO A 1 87 ? 14.054 10.220 -12.985 1.00 93.44 87 PRO A C 1
ATOM 724 O O . PRO A 1 87 ? 13.313 9.388 -12.453 1.00 93.44 87 PRO A O 1
ATOM 727 N N . ASN A 1 88 ? 15.155 10.682 -12.379 1.00 91.00 88 ASN A N 1
ATOM 728 C CA . ASN A 1 88 ? 15.630 10.181 -11.080 1.00 91.00 88 ASN A CA 1
ATOM 729 C C . ASN A 1 88 ? 14.575 10.315 -9.976 1.00 91.00 88 ASN A C 1
ATOM 731 O O . ASN A 1 88 ? 14.336 9.356 -9.252 1.00 91.00 88 ASN A O 1
ATOM 735 N N . CYS A 1 89 ? 13.846 11.433 -9.926 1.00 91.06 89 CYS A N 1
ATOM 736 C CA . CYS A 1 89 ? 12.770 11.625 -8.951 1.00 91.06 89 CYS A CA 1
ATOM 737 C C . CYS A 1 89 ? 11.654 10.568 -9.066 1.00 91.06 89 CYS A C 1
ATOM 739 O O . CYS A 1 89 ? 11.093 10.143 -8.057 1.00 91.06 89 CYS A O 1
ATOM 741 N N . LEU A 1 90 ? 11.352 10.089 -10.279 1.00 92.31 90 LEU A N 1
ATOM 742 C CA . LEU A 1 90 ? 10.386 9.009 -10.484 1.00 92.31 90 LEU A CA 1
ATOM 743 C C . LEU A 1 90 ? 10.971 7.644 -10.119 1.00 92.31 90 LEU A C 1
ATOM 745 O O . LEU A 1 90 ? 10.253 6.819 -9.557 1.00 92.31 90 LEU A O 1
ATOM 749 N N . LYS A 1 91 ? 12.263 7.411 -10.377 1.00 92.00 91 LYS A N 1
ATOM 750 C CA . LYS A 1 91 ? 12.968 6.202 -9.920 1.00 92.00 91 LYS A CA 1
ATOM 751 C C . LYS A 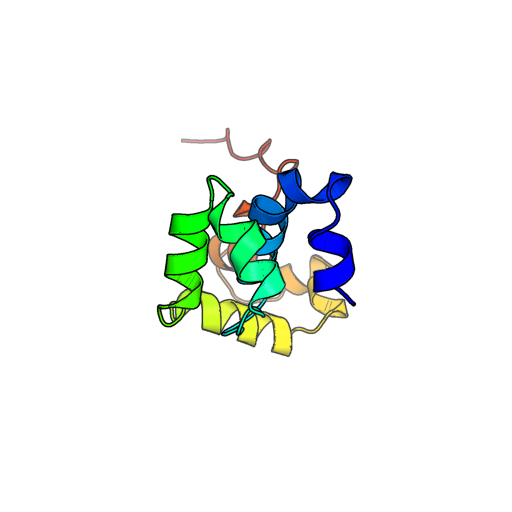1 91 ? 12.961 6.115 -8.393 1.00 92.00 91 LYS A C 1
ATOM 753 O O . LYS A 1 91 ? 12.575 5.086 -7.842 1.00 92.00 91 LYS A O 1
ATOM 758 N N . ASP A 1 92 ? 13.292 7.209 -7.718 1.00 91.69 92 ASP A N 1
ATOM 759 C CA . ASP A 1 92 ? 13.304 7.314 -6.257 1.00 91.69 92 ASP A CA 1
ATOM 760 C C . ASP A 1 92 ? 11.903 7.117 -5.667 1.00 91.69 92 ASP A C 1
ATOM 762 O O . ASP A 1 92 ? 11.727 6.343 -4.719 1.00 91.69 92 ASP A O 1
ATOM 766 N N . TYR A 1 93 ? 10.887 7.712 -6.302 1.00 93.19 93 TYR A N 1
ATOM 767 C CA . TYR A 1 93 ? 9.490 7.469 -5.962 1.00 93.19 93 TYR A CA 1
ATOM 768 C C . TYR A 1 93 ? 9.119 5.987 -6.133 1.00 93.19 93 TYR A C 1
ATOM 770 O O . TYR A 1 93 ? 8.590 5.375 -5.214 1.00 93.19 93 TYR A O 1
ATOM 778 N N . ILE A 1 94 ? 9.448 5.329 -7.246 1.00 92.94 94 ILE A N 1
ATOM 779 C CA . ILE A 1 94 ? 9.144 3.896 -7.442 1.00 92.94 94 ILE A CA 1
ATOM 780 C C . ILE A 1 94 ? 9.844 3.012 -6.392 1.00 92.94 94 ILE A C 1
ATOM 782 O O . ILE A 1 94 ? 9.284 1.987 -5.986 1.00 92.94 94 ILE A O 1
ATOM 786 N N . LEU A 1 95 ? 11.029 3.413 -5.925 1.00 91.38 95 LEU A N 1
ATOM 787 C CA . LEU A 1 95 ? 11.847 2.685 -4.950 1.00 91.38 95 LEU A CA 1
ATOM 788 C C . LEU A 1 95 ? 11.513 2.955 -3.478 1.00 91.38 95 LEU A C 1
ATOM 790 O O . LEU A 1 95 ? 12.102 2.297 -2.631 1.00 91.38 95 LEU A O 1
ATOM 794 N N . TYR A 1 96 ? 10.566 3.844 -3.161 1.00 92.06 96 TYR A N 1
ATOM 795 C CA . TYR A 1 96 ? 10.268 4.233 -1.767 1.00 92.06 96 TYR A CA 1
ATOM 796 C C . TYR A 1 96 ? 11.434 4.915 -1.045 1.00 92.06 96 TYR A C 1
ATOM 798 O O . TYR A 1 96 ? 11.497 4.875 0.180 1.00 92.06 96 TYR A O 1
ATOM 806 N N . LYS A 1 97 ? 12.310 5.620 -1.774 1.00 88.94 97 LYS A N 1
ATOM 807 C CA . LYS A 1 97 ? 13.422 6.352 -1.145 1.00 88.94 97 LYS A CA 1
ATOM 808 C C . LYS A 1 97 ? 12.985 7.501 -0.236 1.00 88.94 97 LYS A C 1
ATOM 810 O O . LYS A 1 97 ? 13.743 7.909 0.627 1.00 88.94 97 LYS A O 1
ATOM 815 N N . GLU A 1 98 ? 11.753 7.984 -0.376 1.00 85.00 98 GLU A N 1
ATOM 816 C CA . GLU A 1 98 ? 11.150 8.952 0.557 1.00 85.00 98 GLU A CA 1
ATOM 817 C C . GLU A 1 98 ? 11.021 8.415 1.998 1.00 85.00 98 GLU A C 1
ATOM 819 O O . GLU A 1 98 ? 10.851 9.197 2.926 1.00 85.00 98 GLU A O 1
ATOM 824 N N . TYR A 1 99 ? 11.143 7.095 2.187 1.00 84.06 99 TYR A N 1
ATOM 825 C CA . TYR A 1 99 ? 11.173 6.424 3.489 1.00 84.06 99 TYR A CA 1
ATOM 826 C C . TYR A 1 99 ? 12.558 5.855 3.839 1.00 84.06 99 TYR A C 1
ATOM 828 O O . TYR A 1 99 ? 12.686 5.133 4.828 1.00 84.06 99 TYR A O 1
ATOM 836 N N . ASP A 1 100 ? 13.585 6.122 3.025 1.00 82.12 100 ASP A N 1
ATOM 837 C CA . ASP A 1 100 ? 14.946 5.657 3.286 1.00 82.12 100 ASP A CA 1
ATOM 838 C C . ASP A 1 100 ? 15.606 6.544 4.348 1.00 82.12 100 ASP A C 1
ATOM 840 O O . ASP A 1 100 ? 16.116 7.627 4.064 1.00 82.12 100 ASP A O 1
ATOM 844 N N . LEU A 1 101 ? 15.573 6.065 5.592 1.00 67.19 101 LEU A N 1
ATOM 845 C CA . LEU A 1 101 ? 16.141 6.747 6.756 1.00 67.19 101 LEU A CA 1
ATOM 846 C C . LEU A 1 101 ? 17.678 6.811 6.729 1.00 67.19 101 LEU A C 1
ATOM 848 O O . LEU A 1 101 ? 18.254 7.588 7.483 1.00 67.19 101 LEU A O 1
ATOM 852 N N . TYR A 1 102 ? 18.339 6.013 5.882 1.00 66.00 102 TYR A N 1
ATOM 853 C CA . TYR A 1 102 ? 19.802 5.918 5.805 1.00 66.00 102 TYR A CA 1
ATOM 854 C C . TYR A 1 102 ? 20.379 6.528 4.517 1.00 66.00 102 TYR A C 1
ATOM 856 O O . TYR A 1 102 ? 21.588 6.699 4.403 1.00 66.00 102 TYR A O 1
ATOM 864 N N . GLY A 1 103 ? 19.532 6.871 3.542 1.00 57.69 103 GLY A N 1
ATOM 865 C CA . GLY A 1 103 ? 19.937 7.417 2.242 1.00 57.69 103 GLY A CA 1
ATOM 866 C C . GLY A 1 103 ? 19.977 8.949 2.150 1.00 57.69 103 GLY A C 1
ATOM 867 O O . GLY A 1 103 ? 20.315 9.480 1.091 1.00 57.69 103 GLY A O 1
ATOM 868 N N . GLN A 1 104 ? 19.620 9.675 3.218 1.00 52.72 104 GLN A N 1
ATOM 869 C CA . GLN A 1 104 ? 19.523 11.145 3.211 1.00 52.72 104 GLN A CA 1
ATOM 870 C C . GLN A 1 104 ? 20.867 11.895 3.279 1.00 52.72 104 GLN A C 1
ATOM 872 O O . GLN A 1 104 ? 20.868 13.118 3.167 1.00 52.72 104 GLN A O 1
ATOM 877 N N . GLU A 1 105 ? 22.012 11.212 3.373 1.00 46.62 105 GLU A N 1
ATOM 878 C CA . GLU A 1 105 ? 23.330 11.873 3.445 1.00 46.62 105 GLU A CA 1
ATOM 879 C C . GLU A 1 105 ? 23.800 12.530 2.126 1.00 46.62 105 GLU A C 1
ATOM 881 O O . GLU A 1 105 ? 24.836 13.183 2.108 1.00 46.62 105 GLU A O 1
ATOM 886 N N . ASN A 1 106 ? 23.038 12.439 1.026 1.00 43.75 106 ASN A N 1
ATOM 887 C CA . ASN A 1 106 ? 23.476 12.926 -0.294 1.00 43.75 106 ASN A CA 1
ATOM 888 C C . ASN A 1 106 ? 22.697 14.129 -0.868 1.00 43.75 106 ASN A C 1
ATOM 890 O O . ASN A 1 106 ? 22.869 14.444 -2.044 1.00 43.75 106 ASN A O 1
ATOM 894 N N . PHE A 1 107 ? 21.861 14.825 -0.085 1.00 46.09 107 PHE A N 1
ATOM 895 C CA . PHE A 1 107 ? 21.132 16.022 -0.561 1.00 46.09 107 PHE A CA 1
ATOM 896 C C . PHE A 1 107 ? 21.693 17.369 -0.078 1.00 46.09 107 PHE A C 1
ATOM 898 O O . PHE A 1 107 ? 21.089 18.409 -0.334 1.00 46.09 107 PHE A O 1
ATOM 905 N N . THR A 1 108 ? 22.869 17.398 0.550 1.00 43.75 108 THR A N 1
ATOM 906 C CA . THR A 1 108 ? 23.646 18.639 0.707 1.00 43.75 108 THR A CA 1
ATOM 907 C C . THR A 1 108 ? 24.734 18.686 -0.357 1.00 43.75 108 THR A C 1
ATOM 909 O O . THR A 1 108 ? 25.867 18.275 -0.123 1.00 43.75 108 THR A O 1
ATOM 912 N N . GLY A 1 109 ? 24.379 19.158 -1.551 1.00 42.75 109 GLY A N 1
ATOM 913 C CA . GLY A 1 109 ? 25.336 19.311 -2.637 1.00 42.75 109 GLY A CA 1
ATOM 914 C C . GLY A 1 109 ? 24.789 20.094 -3.824 1.00 42.75 109 GLY A C 1
ATOM 915 O O . GLY A 1 109 ? 24.193 19.508 -4.720 1.00 42.75 109 GLY A O 1
ATOM 916 N N . ILE A 1 110 ? 25.144 21.383 -3.844 1.00 40.66 110 ILE A N 1
ATOM 917 C CA . ILE A 1 110 ? 25.279 22.272 -5.011 1.00 40.66 110 ILE A CA 1
ATOM 918 C C . ILE A 1 110 ? 23.989 22.976 -5.487 1.00 40.66 110 ILE A C 1
ATOM 920 O O . ILE A 1 110 ? 23.277 22.500 -6.369 1.00 40.66 110 ILE A O 1
ATOM 924 N N . TYR A 1 111 ? 23.778 24.182 -4.947 1.00 40.94 111 TYR A N 1
ATOM 925 C CA . TYR A 1 111 ? 23.612 25.392 -5.765 1.00 40.94 111 TYR A CA 1
ATOM 926 C C . TYR A 1 111 ? 24.846 26.269 -5.557 1.00 40.94 111 TYR A C 1
ATOM 928 O O . TYR A 1 111 ? 25.348 26.271 -4.408 1.00 40.94 111 TYR A O 1
#

Radius of gyration: 16.77 Å; chains: 1; bounding box: 38×39×43 Å

Foldseek 3Di:
DVLVVCLPPVNLQCLLVVLLVVLLQDFADDDDPSSLVSLVPYPNNVVNVCSNVDGDDPLSVVLNVVDVVCDDVLLVDCVSLVPDPDDPVVSCVSNVVVPVPPPPPPPPDDD